Protein AF-A0A1F5B1X7-F1 (afdb_monomer_lite)

Structure (mmCIF, N/CA/C/O backbone):
data_AF-A0A1F5B1X7-F1
#
_entry.id   AF-A0A1F5B1X7-F1
#
loop_
_atom_site.group_PDB
_atom_site.id
_atom_site.type_symbol
_atom_site.label_atom_id
_atom_site.label_alt_id
_atom_site.label_comp_id
_atom_site.label_asym_id
_atom_site.label_entity_id
_atom_site.label_seq_id
_atom_site.pdbx_PDB_ins_code
_atom_site.Cartn_x
_atom_site.Cartn_y
_atom_site.Cartn_z
_atom_site.occupancy
_atom_site.B_iso_or_equiv
_atom_site.auth_seq_id
_atom_site.auth_comp_id
_atom_site.auth_asym_id
_atom_site.auth_atom_id
_atom_site.pdbx_PDB_model_num
ATOM 1 N N . MET A 1 1 ? -6.759 -3.773 -26.472 1.00 41.00 1 MET A N 1
ATOM 2 C CA . MET A 1 1 ? -5.294 -3.565 -26.435 1.00 41.00 1 MET A CA 1
ATOM 3 C C . MET A 1 1 ? -4.807 -4.080 -25.092 1.00 41.00 1 MET A C 1
ATOM 5 O O . MET A 1 1 ? -5.329 -3.580 -24.100 1.00 41.00 1 MET A O 1
ATOM 9 N N . PRO A 1 2 ? -3.930 -5.100 -25.022 1.00 44.09 2 PRO A N 1
ATOM 10 C CA . PRO A 1 2 ? -3.440 -5.571 -23.733 1.00 44.09 2 PRO A CA 1
ATOM 11 C C . PRO A 1 2 ? -2.692 -4.416 -23.068 1.00 44.09 2 PRO A C 1
ATOM 13 O O . PRO A 1 2 ? -1.930 -3.701 -23.723 1.00 44.09 2 PRO A O 1
ATOM 16 N N . GLY A 1 3 ? -3.070 -4.171 -21.816 1.00 48.44 3 GLY A N 1
ATOM 17 C CA . GLY A 1 3 ? -2.844 -2.935 -21.087 1.00 48.44 3 GLY A CA 1
ATOM 18 C C . GLY A 1 3 ? -1.378 -2.539 -21.026 1.00 48.44 3 GLY A C 1
ATOM 19 O O . GLY A 1 3 ? -0.470 -3.357 -21.132 1.00 48.44 3 GLY A O 1
ATOM 20 N N . VAL A 1 4 ? -1.160 -1.238 -20.883 1.00 53.16 4 VAL A N 1
ATOM 21 C CA . VAL A 1 4 ? 0.158 -0.626 -20.730 1.00 53.16 4 VAL A CA 1
ATOM 22 C C . VAL A 1 4 ? 0.964 -1.391 -19.672 1.00 53.16 4 VAL A C 1
ATOM 24 O O . VAL A 1 4 ? 0.665 -1.272 -18.488 1.00 53.16 4 VAL A O 1
ATOM 27 N N . LYS A 1 5 ? 1.980 -2.145 -20.118 1.00 63.84 5 LYS A N 1
ATOM 28 C CA . LYS A 1 5 ? 2.990 -2.807 -19.279 1.00 63.84 5 LYS A CA 1
ATOM 29 C C . LYS A 1 5 ? 3.586 -1.766 -18.330 1.00 63.84 5 LYS A C 1
ATOM 31 O O . LYS A 1 5 ? 4.217 -0.807 -18.782 1.00 63.84 5 LYS A O 1
ATOM 36 N N . GLY A 1 6 ? 3.297 -1.872 -17.041 1.00 83.88 6 GLY A N 1
ATOM 37 C CA . GLY A 1 6 ? 3.596 -0.817 -16.085 1.00 83.88 6 GLY A CA 1
ATOM 38 C C . GLY A 1 6 ? 3.482 -1.279 -14.641 1.00 83.88 6 GLY A C 1
ATOM 39 O O . GLY A 1 6 ? 3.094 -2.401 -14.351 1.00 83.88 6 GLY A O 1
ATOM 40 N N . TRP A 1 7 ? 3.849 -0.377 -13.741 1.00 92.56 7 TRP A N 1
ATOM 41 C CA . TRP A 1 7 ? 3.687 -0.524 -12.305 1.00 92.56 7 TRP A CA 1
ATOM 42 C C . TRP A 1 7 ? 2.224 -0.318 -11.934 1.00 92.56 7 TRP A C 1
ATOM 44 O O . TRP A 1 7 ? 1.692 0.777 -12.133 1.00 92.56 7 TRP A O 1
ATOM 54 N N . GLU A 1 8 ? 1.589 -1.330 -11.371 1.00 94.69 8 GLU A N 1
ATOM 55 C CA . GLU A 1 8 ? 0.233 -1.235 -10.851 1.00 94.69 8 GLU A CA 1
ATOM 56 C C . GLU A 1 8 ? 0.271 -0.847 -9.374 1.00 94.69 8 GLU A C 1
ATOM 58 O O . GLU A 1 8 ? 1.104 -1.325 -8.606 1.00 94.69 8 GLU A O 1
ATOM 63 N N . VAL A 1 9 ? -0.622 0.056 -8.975 1.00 94.69 9 VAL A N 1
ATOM 64 C CA . VAL A 1 9 ? -0.901 0.357 -7.573 1.00 94.69 9 VAL A CA 1
ATOM 65 C C . VAL A 1 9 ? -2.338 -0.018 -7.286 1.00 94.69 9 VAL A C 1
ATOM 67 O O . VAL A 1 9 ? -3.217 0.542 -7.935 1.00 94.69 9 VAL A O 1
ATOM 70 N N . CYS A 1 10 ? -2.577 -0.864 -6.289 1.00 93.25 10 CYS A N 1
ATOM 71 C CA . CYS A 1 10 ? -3.916 -1.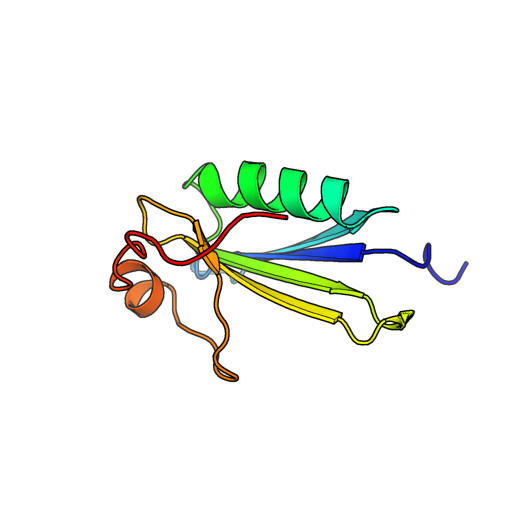138 -5.771 1.00 93.25 10 CYS A CA 1
ATOM 72 C C . CYS A 1 10 ? -4.023 -0.675 -4.318 1.00 93.25 10 CYS A C 1
ATOM 74 O O . CYS A 1 10 ? -3.106 -0.886 -3.531 1.00 93.25 10 CYS A O 1
ATOM 76 N N . LEU A 1 11 ? -5.129 -0.024 -3.968 1.00 92.62 11 LEU A N 1
ATOM 77 C CA . LEU A 1 11 ? -5.447 0.453 -2.623 1.00 92.62 11 LEU A CA 1
ATOM 78 C C . LEU A 1 11 ? -6.664 -0.300 -2.097 1.00 92.62 11 LEU A C 1
ATOM 80 O O . LEU A 1 11 ? -7.649 -0.438 -2.821 1.00 92.62 11 LEU A O 1
ATOM 84 N N . TYR A 1 12 ? -6.602 -0.745 -0.845 1.00 90.31 12 TYR A N 1
ATOM 85 C CA . TYR A 1 12 ? -7.599 -1.615 -0.227 1.00 90.31 12 TYR A CA 1
ATOM 86 C C . TYR A 1 12 ? -8.261 -0.933 0.967 1.00 90.31 12 TYR A C 1
ATOM 88 O O . TYR A 1 12 ? -7.596 -0.302 1.803 1.00 90.31 12 TYR A O 1
ATOM 96 N N . SER A 1 13 ? -9.585 -1.050 1.033 1.00 87.19 13 SER A N 1
ATOM 97 C CA . SER A 1 13 ? -10.395 -0.605 2.158 1.00 87.19 13 SER A CA 1
ATOM 98 C C . SER A 1 13 ? -11.229 -1.743 2.734 1.00 87.19 13 SER A C 1
ATOM 100 O O . SER A 1 13 ? -11.839 -2.507 1.994 1.00 87.19 13 SER A O 1
ATOM 102 N N . ASP A 1 14 ? -11.294 -1.790 4.064 1.00 74.75 14 ASP A N 1
ATOM 103 C CA . ASP A 1 14 ? -12.132 -2.722 4.835 1.00 74.75 14 ASP A CA 1
ATOM 104 C C . ASP A 1 14 ? -13.428 -2.040 5.329 1.00 74.75 14 ASP A C 1
ATOM 106 O O . ASP A 1 14 ? -13.946 -2.367 6.396 1.00 74.75 14 ASP A O 1
ATOM 110 N N . PHE A 1 15 ? -13.946 -1.028 4.616 1.00 67.94 15 PHE A N 1
ATOM 111 C CA . PHE A 1 15 ? -15.304 -0.539 4.912 1.00 67.94 15 PHE A CA 1
ATOM 112 C C . PHE A 1 15 ? -16.331 -1.639 4.605 1.00 67.94 15 PHE A C 1
ATOM 114 O O . PHE A 1 15 ? -16.003 -2.626 3.951 1.00 67.94 15 PHE A O 1
ATOM 121 N N . THR A 1 16 ? -17.579 -1.448 5.038 1.00 59.00 16 THR A N 1
ATOM 122 C CA . THR A 1 16 ? -18.690 -2.412 4.896 1.00 59.00 16 THR A CA 1
ATOM 123 C C . THR A 1 16 ? -18.877 -2.992 3.487 1.00 59.00 16 THR A C 1
ATOM 125 O O . THR A 1 16 ? -19.461 -4.063 3.370 1.00 59.00 16 THR A O 1
ATOM 128 N N . ASP A 1 17 ? -18.324 -2.348 2.452 1.00 63.34 17 ASP A N 1
ATOM 129 C CA . ASP A 1 17 ? -18.452 -2.746 1.047 1.00 63.34 17 ASP A CA 1
ATOM 130 C C . ASP A 1 17 ? -17.137 -3.166 0.353 1.00 63.34 17 ASP A C 1
ATOM 132 O O . ASP A 1 17 ? -17.131 -3.204 -0.871 1.00 63.34 17 ASP A O 1
ATOM 136 N N . TYR A 1 18 ? -16.024 -3.417 1.066 1.00 66.31 18 TYR A N 1
ATOM 137 C CA . TYR A 1 18 ? -14.699 -3.775 0.499 1.00 66.31 18 TYR A CA 1
ATOM 138 C C . TYR A 1 18 ? -14.348 -3.062 -0.824 1.00 66.31 18 TYR A C 1
ATOM 140 O O . TYR A 1 18 ? -14.615 -3.565 -1.917 1.00 66.31 18 TYR A O 1
ATOM 148 N N . ARG A 1 19 ? -13.695 -1.893 -0.769 1.00 73.94 19 ARG A N 1
ATOM 149 C CA . ARG A 1 19 ? -13.311 -1.180 -2.002 1.00 73.94 19 ARG A CA 1
ATOM 150 C C . ARG A 1 19 ? -11.852 -1.423 -2.348 1.00 73.94 19 ARG A C 1
ATOM 152 O O . ARG A 1 19 ? -10.963 -1.179 -1.534 1.00 73.94 19 ARG A O 1
ATOM 159 N N . VAL A 1 20 ? -11.620 -1.811 -3.599 1.00 85.38 20 VAL A N 1
ATOM 160 C CA . VAL A 1 20 ? -10.289 -1.855 -4.206 1.00 85.38 20 VAL A CA 1
ATOM 161 C C . VAL A 1 20 ? -10.210 -0.803 -5.303 1.00 85.38 20 VAL A C 1
ATOM 163 O O . VAL A 1 20 ? -11.080 -0.733 -6.170 1.00 85.38 20 VAL A O 1
ATOM 166 N N . TRP A 1 21 ? -9.164 0.020 -5.276 1.00 89.12 21 TRP A N 1
ATOM 167 C CA . TRP A 1 21 ? -8.876 0.970 -6.346 1.00 89.12 21 TRP A CA 1
ATOM 168 C C . TRP A 1 21 ? -7.497 0.713 -6.938 1.00 89.12 21 TRP A C 1
ATOM 170 O O . TRP A 1 21 ? -6.491 0.920 -6.262 1.00 89.12 21 TRP A O 1
ATOM 180 N N . CYS A 1 22 ? -7.457 0.296 -8.206 1.00 91.56 22 CYS A N 1
ATOM 181 C CA . CYS A 1 22 ? -6.219 0.022 -8.929 1.00 91.56 22 CYS A CA 1
ATOM 182 C C . CYS A 1 22 ? -5.926 1.076 -10.006 1.00 91.56 22 CYS A C 1
ATOM 184 O O . CYS A 1 22 ? -6.830 1.595 -10.669 1.00 91.56 22 CYS A O 1
ATOM 186 N N . LYS A 1 23 ? -4.644 1.404 -10.189 1.00 92.75 23 LYS A N 1
ATOM 187 C CA . LYS A 1 23 ? -4.164 2.347 -11.202 1.00 92.75 23 LYS A CA 1
ATOM 188 C C . LYS A 1 23 ? -2.771 1.978 -11.701 1.00 92.75 23 LYS A C 1
ATOM 190 O O . LYS A 1 23 ? -1.866 1.720 -10.917 1.00 92.75 23 LYS A O 1
ATOM 195 N N . ASN A 1 24 ? -2.589 2.069 -13.016 1.00 93.62 24 ASN A N 1
ATOM 196 C CA . ASN A 1 24 ? -1.329 1.768 -13.690 1.00 93.62 24 ASN A CA 1
ATOM 197 C C . ASN A 1 24 ? -0.438 3.004 -13.885 1.00 93.62 24 ASN A C 1
ATOM 199 O O . ASN A 1 24 ? -0.907 4.114 -14.160 1.00 93.62 24 ASN A O 1
ATOM 203 N N . PHE A 1 25 ? 0.874 2.795 -13.796 1.00 91.88 25 PHE A N 1
ATOM 204 C CA . PHE A 1 25 ? 1.916 3.806 -13.928 1.00 91.88 25 PHE A CA 1
ATOM 205 C C . PHE A 1 25 ? 3.060 3.302 -14.800 1.00 91.88 25 PHE A C 1
ATOM 207 O O . PHE A 1 25 ? 3.488 2.163 -14.716 1.00 91.88 25 PHE A O 1
ATOM 214 N N . ARG A 1 26 ? 3.661 4.198 -15.585 1.00 89.44 26 ARG A N 1
ATOM 215 C CA . ARG A 1 26 ? 4.847 3.856 -16.390 1.00 89.44 26 ARG A CA 1
ATOM 216 C C . ARG A 1 26 ? 6.151 3.763 -15.585 1.00 89.44 26 ARG A C 1
ATOM 218 O O . ARG A 1 26 ? 7.170 3.389 -16.144 1.00 89.44 26 ARG A O 1
ATOM 225 N N . SER A 1 27 ? 6.167 4.162 -14.310 1.00 90.38 27 SER A N 1
ATOM 226 C CA . SER A 1 27 ? 7.384 4.116 -13.490 1.00 90.38 27 SER A CA 1
ATOM 227 C C . SER A 1 27 ? 7.110 3.902 -12.008 1.00 90.38 27 SER A C 1
ATOM 229 O O . SER A 1 27 ? 6.164 4.467 -11.450 1.00 90.38 27 SER A O 1
ATOM 231 N N . GLU A 1 28 ? 8.012 3.166 -11.359 1.00 91.12 28 GLU A N 1
ATOM 232 C CA . GLU A 1 28 ? 7.951 2.833 -9.935 1.00 91.12 28 GLU A CA 1
ATOM 233 C C . GLU A 1 28 ? 7.878 4.088 -9.070 1.00 91.12 28 GLU A C 1
ATOM 235 O O . GLU A 1 28 ? 7.041 4.224 -8.183 1.00 91.12 28 GLU A O 1
ATOM 240 N N . ARG A 1 29 ? 8.714 5.084 -9.382 1.00 91.75 29 ARG A N 1
ATOM 241 C CA . ARG A 1 29 ? 8.752 6.353 -8.650 1.00 91.75 29 ARG A CA 1
ATOM 242 C C . ARG A 1 29 ? 7.414 7.100 -8.703 1.00 91.75 29 ARG A C 1
ATOM 244 O O . ARG A 1 29 ? 7.101 7.860 -7.782 1.00 91.75 29 ARG A O 1
ATOM 251 N N . ARG A 1 30 ? 6.642 6.977 -9.790 1.00 93.44 30 ARG A N 1
ATOM 252 C CA . ARG A 1 30 ? 5.297 7.574 -9.881 1.00 93.44 30 ARG A CA 1
ATOM 253 C C . ARG A 1 30 ? 4.282 6.740 -9.102 1.00 93.44 30 ARG A C 1
ATOM 255 O O . ARG A 1 30 ? 3.524 7.337 -8.343 1.00 93.44 30 ARG A O 1
ATOM 262 N N . ALA A 1 31 ? 4.343 5.414 -9.217 1.00 93.75 31 ALA A N 1
ATOM 263 C CA . ALA A 1 31 ? 3.529 4.484 -8.435 1.00 93.75 31 ALA A CA 1
ATOM 264 C C . ALA A 1 31 ? 3.697 4.718 -6.921 1.00 93.75 31 ALA A C 1
ATOM 266 O O . ALA A 1 31 ? 2.725 4.997 -6.224 1.00 93.75 31 ALA A O 1
ATOM 267 N N . ARG A 1 32 ? 4.939 4.763 -6.423 1.00 93.00 32 ARG A N 1
ATOM 268 C CA . ARG A 1 32 ? 5.259 5.036 -5.009 1.00 93.00 32 ARG A CA 1
ATOM 269 C C . ARG A 1 32 ? 4.749 6.389 -4.527 1.00 93.00 32 ARG A C 1
ATOM 271 O O . ARG A 1 32 ? 4.215 6.485 -3.427 1.00 93.00 32 ARG A O 1
ATOM 278 N N . ARG A 1 33 ? 4.912 7.449 -5.328 1.00 93.69 33 ARG A N 1
ATOM 279 C CA . ARG A 1 33 ? 4.403 8.786 -4.972 1.00 93.69 33 ARG A CA 1
ATOM 280 C C . ARG A 1 33 ? 2.882 8.812 -4.894 1.00 93.69 33 ARG A C 1
ATOM 282 O O . ARG A 1 33 ? 2.346 9.436 -3.985 1.00 93.69 33 ARG A O 1
ATOM 289 N N . PHE A 1 34 ? 2.210 8.146 -5.828 1.00 93.38 34 PHE A N 1
ATOM 290 C CA . PHE A 1 34 ? 0.760 8.021 -5.810 1.00 93.38 34 PHE A CA 1
ATOM 291 C C . PHE A 1 34 ? 0.285 7.234 -4.587 1.00 93.38 34 PHE A C 1
ATOM 293 O O . PHE A 1 34 ? -0.522 7.762 -3.832 1.00 93.38 34 PHE A O 1
ATOM 300 N N . LEU A 1 35 ? 0.855 6.051 -4.327 1.00 93.69 35 LEU A N 1
ATOM 301 C CA . LEU A 1 35 ? 0.519 5.249 -3.149 1.00 93.69 35 LEU A CA 1
ATOM 302 C C . LEU A 1 35 ? 0.686 6.059 -1.865 1.00 93.69 35 LEU A C 1
ATOM 304 O O . LEU A 1 35 ? -0.242 6.129 -1.071 1.00 93.69 35 LEU A O 1
ATOM 308 N N . ARG A 1 36 ? 1.836 6.721 -1.677 1.00 91.38 36 ARG A N 1
ATOM 309 C CA . ARG A 1 36 ? 2.086 7.526 -0.470 1.00 91.38 36 ARG A CA 1
ATOM 310 C C . ARG A 1 36 ? 1.061 8.641 -0.291 1.00 91.38 36 ARG A C 1
ATOM 312 O O . ARG A 1 36 ? 0.621 8.885 0.826 1.00 91.38 36 ARG A O 1
ATOM 319 N N . ARG A 1 37 ? 0.690 9.312 -1.383 1.00 91.19 37 ARG A N 1
ATOM 320 C CA . ARG A 1 37 ? -0.298 10.392 -1.361 1.00 91.19 37 ARG A CA 1
ATOM 321 C C . ARG A 1 37 ? -1.687 9.881 -0.988 1.00 91.19 37 ARG A C 1
ATOM 323 O O . ARG A 1 37 ? -2.338 10.506 -0.164 1.00 91.19 37 ARG A O 1
ATOM 330 N N . GLU A 1 38 ? -2.148 8.807 -1.615 1.00 91.31 38 GLU A N 1
ATOM 331 C CA . GLU A 1 38 ? -3.520 8.326 -1.428 1.00 91.31 38 GLU A CA 1
ATOM 332 C C . GLU A 1 38 ? -3.680 7.549 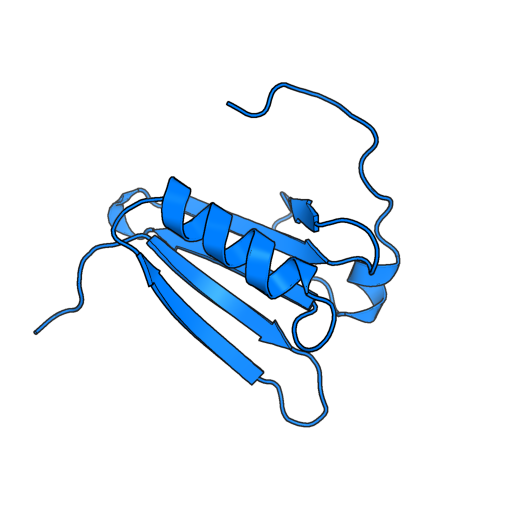-0.119 1.00 91.31 38 GLU A C 1
ATOM 334 O O . GLU A 1 38 ? -4.632 7.778 0.621 1.00 91.31 38 GLU A O 1
ATOM 339 N N . LEU A 1 39 ? -2.715 6.692 0.218 1.00 88.69 39 LEU A N 1
ATOM 340 C CA . LEU A 1 39 ? -2.741 5.909 1.450 1.00 88.69 39 LEU A CA 1
ATOM 341 C C . LEU A 1 39 ? -2.532 6.797 2.692 1.00 88.69 39 LEU A C 1
ATOM 343 O O . LEU A 1 39 ? -3.194 6.609 3.706 1.00 88.69 39 LEU A O 1
ATOM 347 N N . GLY A 1 40 ? -1.669 7.816 2.597 1.00 79.81 40 GLY A N 1
ATOM 348 C CA . GLY A 1 40 ? -1.397 8.761 3.689 1.00 79.81 40 GLY A CA 1
ATOM 349 C C . GLY A 1 40 ? -2.478 9.825 3.912 1.00 79.81 40 GLY A C 1
ATOM 350 O O . GLY A 1 40 ? -2.406 10.562 4.889 1.00 79.81 40 GLY A O 1
ATOM 351 N N . ARG A 1 41 ? -3.491 9.924 3.037 1.00 80.88 41 ARG A N 1
ATOM 352 C CA . ARG A 1 41 ? -4.646 10.825 3.223 1.00 80.88 41 ARG A CA 1
ATOM 353 C C . ARG A 1 41 ? -5.684 10.292 4.222 1.00 80.88 41 ARG A C 1
ATOM 355 O O . ARG A 1 41 ? -6.684 10.956 4.437 1.00 80.88 41 ARG A O 1
ATOM 362 N N . ALA A 1 42 ? -5.438 9.134 4.844 1.00 61.22 42 ALA A N 1
ATOM 363 C CA . ALA A 1 42 ? -6.114 8.596 6.034 1.00 61.22 42 ALA A CA 1
ATOM 364 C C . ALA A 1 42 ? -7.641 8.345 5.978 1.00 61.22 42 ALA A C 1
ATOM 366 O O . ALA A 1 42 ? -8.183 7.769 6.919 1.00 61.22 42 ALA A O 1
ATOM 367 N N . GLU A 1 43 ? -8.349 8.696 4.904 1.00 68.56 43 GLU A N 1
ATOM 368 C CA . GLU A 1 43 ? -9.821 8.690 4.924 1.00 68.56 43 GLU A CA 1
ATOM 369 C C . GLU A 1 43 ? -10.466 7.391 4.424 1.00 68.56 43 GLU A C 1
ATOM 371 O O . GLU A 1 43 ? -11.546 7.029 4.883 1.00 68.56 43 GLU A O 1
ATOM 376 N N . SER A 1 44 ? -9.838 6.659 3.497 1.00 77.81 44 SER A N 1
ATOM 377 C CA . SER A 1 44 ? -10.525 5.557 2.794 1.00 77.81 44 SER A CA 1
ATOM 378 C C . SER A 1 44 ? -9.779 4.226 2.739 1.00 77.81 44 SER A C 1
ATOM 380 O O . SER A 1 44 ? -10.431 3.191 2.728 1.00 77.81 44 SER A O 1
ATOM 382 N N . PHE A 1 45 ? -8.447 4.205 2.747 1.00 87.62 45 PHE A N 1
ATOM 383 C CA . PHE A 1 45 ? -7.664 2.986 2.506 1.00 87.62 45 PHE A CA 1
ATOM 384 C C . PHE A 1 45 ? -6.696 2.717 3.657 1.00 87.62 45 PHE A C 1
ATOM 386 O O . PHE A 1 45 ? -6.182 3.653 4.264 1.00 87.62 45 PHE 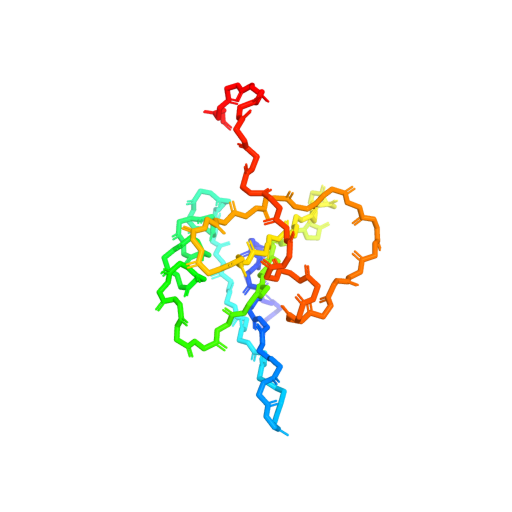A O 1
ATOM 393 N N . TYR A 1 46 ? -6.455 1.442 3.962 1.00 89.50 46 TYR A N 1
ATOM 394 C CA . TYR A 1 46 ? -5.545 1.027 5.040 1.00 89.50 46 TYR A CA 1
ATOM 395 C C . TYR A 1 46 ? -4.347 0.214 4.529 1.00 89.50 46 TYR A C 1
ATOM 397 O O . TYR A 1 46 ? -3.337 0.103 5.220 1.00 89.50 46 TYR A O 1
ATOM 405 N N . CYS A 1 47 ? -4.444 -0.331 3.316 1.00 92.31 47 CYS A N 1
ATOM 406 C CA . CYS A 1 47 ? -3.401 -1.113 2.668 1.00 92.31 47 CYS A CA 1
ATOM 407 C C . CYS A 1 47 ? -3.232 -0.654 1.216 1.00 92.31 47 CYS A C 1
ATOM 409 O O . CYS A 1 47 ? -4.191 -0.229 0.568 1.00 92.31 47 CYS A O 1
ATOM 411 N N . GLY A 1 48 ? -2.010 -0.740 0.700 1.00 93.88 48 GLY A N 1
ATOM 412 C CA . GLY A 1 48 ? -1.713 -0.538 -0.707 1.00 93.88 48 GLY A CA 1
ATOM 413 C C . GLY A 1 48 ? -0.612 -1.467 -1.199 1.00 93.88 48 GLY A C 1
ATOM 414 O O . GLY A 1 48 ? 0.358 -1.723 -0.488 1.00 93.88 48 GLY A O 1
ATOM 415 N N . THR A 1 49 ? -0.733 -1.937 -2.435 1.00 94.38 49 THR A N 1
ATOM 416 C CA . THR A 1 49 ? 0.279 -2.756 -3.107 1.00 94.38 49 THR A CA 1
ATOM 417 C C . THR A 1 49 ? 0.866 -2.019 -4.300 1.00 94.38 49 THR A C 1
ATOM 419 O O . THR A 1 49 ? 0.192 -1.203 -4.926 1.00 94.38 49 THR A O 1
ATOM 422 N N . ILE A 1 50 ? 2.129 -2.305 -4.610 1.00 94.62 50 ILE A N 1
ATOM 423 C CA . ILE A 1 50 ? 2.785 -1.926 -5.862 1.00 94.62 50 ILE A CA 1
ATOM 424 C C . ILE A 1 50 ? 3.303 -3.205 -6.505 1.00 94.62 50 ILE A C 1
ATOM 426 O O . ILE A 1 50 ? 4.109 -3.903 -5.891 1.00 94.62 50 ILE A O 1
ATOM 430 N N . SER A 1 51 ? 2.865 -3.497 -7.722 1.00 93.94 51 SER A N 1
ATOM 431 C CA . SER A 1 51 ? 3.247 -4.701 -8.456 1.00 93.94 51 SER A CA 1
ATOM 432 C C . SER A 1 51 ? 3.759 -4.370 -9.853 1.00 93.94 51 SER A C 1
ATOM 434 O O . SER A 1 51 ? 3.395 -3.362 -10.463 1.00 93.94 51 SER A O 1
ATOM 436 N N . ASN A 1 52 ? 4.644 -5.222 -10.357 1.00 92.62 52 ASN A N 1
ATOM 437 C CA . ASN A 1 52 ? 5.050 -5.247 -11.752 1.00 92.62 52 ASN A CA 1
ATOM 438 C C . ASN A 1 52 ? 5.341 -6.700 -12.141 1.00 92.62 52 ASN A C 1
ATOM 440 O O . ASN A 1 52 ? 6.269 -7.314 -11.613 1.00 92.62 52 ASN A O 1
ATOM 444 N N . GLU A 1 53 ? 4.539 -7.236 -13.057 1.00 87.44 53 GLU A N 1
ATOM 445 C CA . GLU A 1 53 ? 4.643 -8.625 -13.512 1.00 87.44 53 GLU A CA 1
ATOM 446 C C . GLU A 1 53 ? 5.968 -8.907 -14.233 1.00 87.44 53 GLU A C 1
ATOM 448 O O . GLU A 1 53 ? 6.579 -9.949 -14.014 1.00 87.44 53 GLU A O 1
ATOM 453 N N . GLU A 1 54 ? 6.460 -7.964 -15.043 1.00 87.25 54 GLU A N 1
ATOM 454 C CA . GLU A 1 54 ? 7.662 -8.147 -15.867 1.00 87.25 54 GLU A CA 1
ATOM 455 C C . GLU A 1 54 ? 8.921 -8.315 -15.013 1.00 87.25 54 GLU A C 1
ATOM 457 O O . GLU A 1 54 ? 9.771 -9.153 -15.304 1.00 87.25 54 GLU A O 1
ATOM 462 N N . SER A 1 55 ? 9.025 -7.547 -13.928 1.00 87.00 55 SER A N 1
ATOM 463 C CA . SER A 1 55 ? 10.135 -7.652 -12.980 1.00 87.00 55 SER A CA 1
ATOM 464 C C . SER A 1 55 ? 9.853 -8.596 -11.811 1.00 87.00 55 SER A C 1
ATOM 466 O O . SER A 1 55 ? 10.687 -8.694 -10.912 1.00 87.00 55 SER A O 1
ATOM 468 N N . SER A 1 56 ? 8.693 -9.269 -11.792 1.00 86.69 56 SER A N 1
ATOM 469 C CA . SER A 1 56 ? 8.233 -10.087 -10.656 1.00 86.69 56 SER A CA 1
ATOM 470 C C . SER A 1 56 ? 8.306 -9.337 -9.316 1.00 86.69 56 SER A C 1
ATOM 472 O O . SER A 1 56 ? 8.599 -9.913 -8.268 1.00 86.69 56 SER A O 1
ATOM 474 N N . SER A 1 57 ? 8.081 -8.021 -9.350 1.00 88.62 57 SER A N 1
ATOM 475 C CA . SER A 1 57 ? 8.172 -7.153 -8.179 1.00 88.62 57 SER A CA 1
ATOM 476 C C . SER A 1 57 ? 6.809 -7.027 -7.515 1.00 88.62 57 SER A C 1
ATOM 478 O O . SER A 1 57 ? 5.815 -6.730 -8.179 1.00 88.62 57 SER A O 1
ATOM 480 N N . PHE A 1 58 ? 6.767 -7.216 -6.197 1.00 91.31 58 PHE A N 1
ATOM 481 C CA . PHE A 1 58 ? 5.564 -7.042 -5.394 1.00 91.31 58 PHE A CA 1
ATOM 482 C C . PHE A 1 58 ? 5.919 -6.422 -4.044 1.00 91.31 58 PHE A C 1
ATOM 484 O O . PHE A 1 58 ? 6.748 -6.945 -3.300 1.00 91.31 58 PHE A O 1
ATOM 491 N N . LEU A 1 59 ? 5.297 -5.292 -3.728 1.00 92.69 59 LEU A N 1
ATOM 492 C CA . LEU A 1 59 ? 5.521 -4.536 -2.502 1.00 92.69 59 LEU A CA 1
ATOM 493 C C . LEU A 1 59 ? 4.182 -4.250 -1.837 1.00 92.69 59 LEU A C 1
ATOM 495 O O . LEU A 1 59 ? 3.242 -3.832 -2.507 1.00 92.69 59 LEU A O 1
ATOM 499 N N . THR A 1 60 ? 4.115 -4.415 -0.520 1.00 94.38 60 THR A N 1
ATOM 500 C CA . THR A 1 60 ? 2.913 -4.139 0.276 1.00 94.38 60 THR A CA 1
ATOM 501 C C . THR A 1 60 ? 3.203 -3.044 1.293 1.00 94.38 60 THR A C 1
ATOM 503 O O . THR A 1 60 ? 4.296 -2.980 1.855 1.00 94.38 60 THR A O 1
ATOM 506 N N . PHE A 1 61 ? 2.230 -2.171 1.526 1.00 93.81 61 PHE A N 1
ATOM 507 C CA . PHE A 1 61 ? 2.320 -1.051 2.451 1.00 93.81 61 PHE A CA 1
ATOM 508 C C . PHE A 1 61 ? 1.037 -0.944 3.273 1.00 93.81 61 PHE A C 1
ATOM 510 O O . PHE A 1 61 ? -0.054 -1.034 2.717 1.00 93.81 61 PHE A O 1
ATOM 517 N N . TYR A 1 62 ? 1.165 -0.684 4.572 1.00 92.94 62 TYR A N 1
ATOM 518 C CA . TYR A 1 62 ? 0.038 -0.443 5.475 1.00 92.94 62 TYR A CA 1
ATOM 519 C C . TYR A 1 62 ? 0.073 0.968 6.043 1.00 92.94 62 TYR A C 1
ATOM 521 O O . TYR A 1 62 ? 1.143 1.523 6.278 1.00 92.94 62 TYR A O 1
ATOM 529 N N . TRP A 1 63 ? -1.103 1.532 6.288 1.00 91.19 63 TRP A N 1
ATOM 530 C CA . TRP A 1 63 ? -1.282 2.759 7.051 1.00 91.19 63 TRP A CA 1
ATOM 531 C C . TRP A 1 63 ? -1.745 2.422 8.464 1.00 91.19 63 TRP A C 1
ATOM 533 O O . TRP A 1 63 ? -2.823 1.853 8.636 1.00 91.19 63 TRP A O 1
ATOM 543 N N . ASN A 1 64 ? -0.959 2.806 9.470 1.00 89.94 64 ASN A N 1
ATOM 544 C CA . ASN A 1 64 ? -1.298 2.572 10.880 1.00 89.94 64 ASN A CA 1
ATOM 545 C C . ASN A 1 64 ? -2.041 3.755 11.537 1.00 89.94 64 ASN A C 1
ATOM 547 O O . ASN A 1 64 ? -2.193 3.792 12.753 1.00 89.94 64 ASN A O 1
ATOM 551 N N . GLY A 1 65 ? -2.478 4.753 10.761 1.00 86.69 65 GLY A N 1
ATOM 552 C CA . GLY A 1 65 ? -3.060 5.992 11.295 1.00 86.69 65 GLY A CA 1
ATOM 553 C C . GLY A 1 65 ? -2.056 7.133 11.486 1.00 86.69 65 GLY A C 1
ATOM 554 O O . GLY A 1 65 ? -2.477 8.274 11.663 1.00 86.69 65 GLY A O 1
ATOM 555 N N . ARG A 1 66 ? -0.750 6.850 11.407 1.00 87.94 66 ARG A N 1
ATOM 556 C CA . ARG A 1 66 ? 0.330 7.830 11.596 1.00 87.94 66 ARG A CA 1
ATOM 557 C C . ARG A 1 66 ? 1.374 7.798 10.483 1.00 87.94 66 ARG A C 1
ATOM 559 O O . ARG A 1 66 ? 1.766 8.849 9.985 1.00 87.94 66 ARG A O 1
ATOM 566 N N . ASP A 1 67 ? 1.808 6.604 10.104 1.00 89.50 67 ASP A N 1
ATOM 567 C CA . ASP A 1 67 ? 2.893 6.342 9.171 1.00 89.50 67 ASP A CA 1
ATOM 568 C C . ASP A 1 67 ? 2.499 5.265 8.151 1.00 89.50 67 ASP A C 1
ATOM 570 O O . ASP A 1 67 ? 1.645 4.404 8.390 1.00 89.50 67 ASP A O 1
ATOM 574 N N . ILE A 1 68 ? 3.161 5.309 6.991 1.00 91.69 68 ILE A N 1
ATOM 575 C CA . ILE A 1 68 ? 3.087 4.242 5.990 1.00 91.69 68 ILE A CA 1
ATOM 576 C C . ILE A 1 68 ? 4.228 3.263 6.244 1.00 91.69 68 ILE A C 1
ATOM 578 O O . ILE A 1 68 ? 5.401 3.620 6.130 1.00 91.69 68 ILE A O 1
ATOM 582 N N . ILE A 1 69 ? 3.874 2.017 6.525 1.00 91.44 69 ILE A N 1
ATOM 583 C CA . ILE A 1 69 ? 4.796 0.949 6.896 1.00 91.44 69 ILE A CA 1
ATOM 584 C C . ILE A 1 69 ? 4.933 -0.011 5.720 1.00 91.44 69 ILE A C 1
ATOM 586 O O . ILE A 1 69 ? 3.944 -0.549 5.226 1.00 91.44 69 ILE A O 1
ATOM 590 N N . ALA A 1 70 ? 6.165 -0.224 5.262 1.00 92.44 70 ALA A N 1
ATOM 591 C CA . ALA A 1 70 ? 6.455 -1.248 4.267 1.00 92.44 70 ALA A CA 1
ATOM 592 C C . ALA A 1 70 ? 6.357 -2.634 4.909 1.00 92.44 70 ALA A C 1
ATOM 594 O O . ALA A 1 70 ? 6.924 -2.881 5.972 1.00 92.44 70 ALA A O 1
ATOM 595 N N . TRP A 1 71 ? 5.656 -3.542 4.244 1.00 93.00 71 TRP A N 1
ATOM 596 C CA . TRP A 1 71 ? 5.397 -4.881 4.740 1.00 93.00 71 TRP A CA 1
ATOM 597 C C . TRP A 1 71 ? 6.159 -5.913 3.926 1.00 93.00 71 TRP A C 1
ATOM 599 O O . TRP A 1 71 ? 5.968 -6.040 2.718 1.00 93.00 71 TRP A O 1
ATOM 609 N N . ASN A 1 72 ? 7.035 -6.644 4.606 1.00 87.12 72 ASN A N 1
ATOM 610 C CA . ASN A 1 72 ? 7.907 -7.653 4.008 1.00 87.12 72 ASN A CA 1
ATOM 611 C C . ASN A 1 72 ? 7.490 -9.089 4.352 1.00 87.12 72 ASN A C 1
ATOM 613 O O . ASN A 1 72 ? 8.217 -10.028 4.033 1.00 87.12 72 ASN A O 1
ATOM 617 N N . LYS A 1 73 ? 6.362 -9.270 5.047 1.00 86.94 73 LYS A N 1
ATOM 618 C CA . LYS A 1 73 ? 5.859 -10.594 5.417 1.00 86.94 73 LYS A CA 1
ATOM 619 C C . LYS A 1 73 ? 4.907 -11.122 4.336 1.00 86.94 73 LYS A C 1
ATOM 621 O O . LYS A 1 73 ? 4.223 -10.323 3.700 1.00 86.94 73 LYS A O 1
ATOM 626 N N . PRO A 1 74 ? 4.822 -12.452 4.145 1.00 79.94 74 PRO A N 1
ATOM 627 C CA . PRO A 1 74 ? 4.016 -13.056 3.081 1.00 79.94 74 PRO A CA 1
ATOM 628 C C . PRO A 1 74 ? 2.506 -13.113 3.379 1.00 79.94 74 PRO A C 1
ATOM 630 O O . PRO A 1 74 ? 1.744 -13.590 2.546 1.00 79.94 74 PRO A O 1
ATOM 633 N N . TRP A 1 75 ? 2.058 -12.657 4.551 1.00 84.38 75 TRP A N 1
ATOM 634 C CA . TRP A 1 75 ? 0.646 -12.629 4.946 1.00 84.38 75 TRP A CA 1
ATOM 635 C C . TRP A 1 75 ? 0.082 -11.208 4.963 1.00 84.38 75 TRP A C 1
ATOM 637 O O . TRP A 1 75 ? 0.815 -10.235 5.137 1.00 84.38 75 TRP A O 1
ATOM 647 N N . VAL A 1 76 ? -1.238 -11.096 4.817 1.00 85.25 76 VAL A N 1
ATOM 648 C CA . VAL A 1 76 ? -1.966 -9.821 4.809 1.00 85.25 76 VAL A CA 1
ATOM 649 C C . VAL A 1 76 ? -2.529 -9.527 6.198 1.00 85.25 76 VAL A C 1
ATOM 651 O O . VAL A 1 76 ? -2.926 -10.440 6.920 1.00 85.25 76 VAL A O 1
ATOM 654 N N . LEU A 1 77 ? -2.552 -8.251 6.574 1.00 87.62 77 LEU A N 1
ATOM 655 C CA . LEU A 1 77 ? -3.158 -7.780 7.812 1.00 87.62 77 LEU A CA 1
ATOM 656 C C . LEU A 1 77 ? -4.558 -7.233 7.545 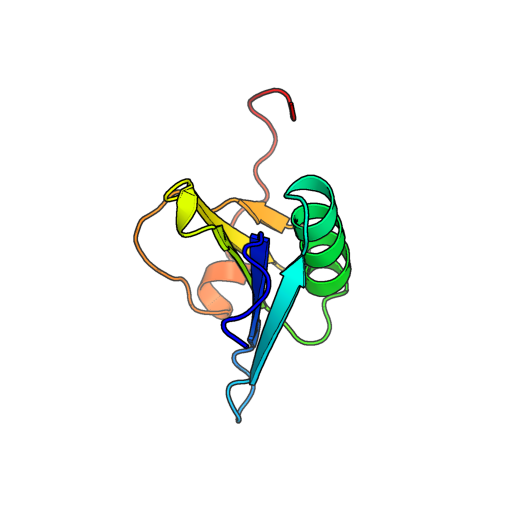1.00 87.62 77 LEU A C 1
ATOM 658 O O . LEU A 1 77 ? -4.803 -6.576 6.531 1.00 87.62 77 LEU A O 1
ATOM 662 N N . SER A 1 78 ? -5.461 -7.450 8.497 1.00 87.44 78 SER A N 1
ATOM 663 C CA . SER A 1 78 ? -6.695 -6.666 8.588 1.00 87.44 78 SER A CA 1
ATOM 664 C C . SER A 1 78 ? -6.387 -5.215 8.954 1.00 87.44 78 SER A C 1
ATOM 666 O O . SER A 1 78 ? -5.332 -4.915 9.524 1.00 87.44 78 SER A O 1
ATOM 668 N N . ARG A 1 79 ? -7.342 -4.306 8.728 1.00 86.88 79 ARG A N 1
ATOM 669 C CA . ARG A 1 79 ? -7.210 -2.915 9.188 1.00 86.88 79 ARG A CA 1
ATOM 670 C C . ARG A 1 79 ? -6.874 -2.787 10.676 1.00 86.88 79 ARG A C 1
ATOM 672 O O . ARG A 1 79 ? -6.041 -1.960 11.026 1.00 86.88 79 ARG A O 1
ATOM 679 N N . ARG A 1 80 ? -7.498 -3.586 11.551 1.00 87.69 80 ARG A N 1
ATOM 680 C CA . ARG A 1 80 ? -7.247 -3.530 13.006 1.00 87.69 80 ARG A CA 1
ATOM 681 C C . ARG A 1 80 ? -5.794 -3.874 13.335 1.00 87.69 80 ARG A C 1
ATOM 683 O O . ARG A 1 80 ? -5.139 -3.106 14.022 1.00 87.69 80 ARG A O 1
ATOM 690 N N . GLN A 1 81 ? -5.278 -4.954 12.753 1.00 89.94 81 GLN A N 1
ATOM 691 C CA . GLN A 1 81 ? -3.878 -5.357 12.925 1.00 89.94 81 GLN A CA 1
ATOM 692 C C . GLN A 1 81 ? -2.903 -4.335 12.323 1.00 89.94 81 GLN A C 1
ATOM 694 O O . GLN A 1 81 ? -1.837 -4.099 12.877 1.00 89.94 81 GLN A O 1
ATOM 699 N N . ALA A 1 82 ? -3.262 -3.705 11.199 1.00 88.94 82 ALA A N 1
ATOM 700 C CA . ALA A 1 82 ? -2.442 -2.666 10.580 1.00 88.94 82 ALA A CA 1
ATOM 701 C C . ALA A 1 82 ? -2.295 -1.416 11.469 1.00 88.94 82 ALA A C 1
ATOM 703 O O . ALA A 1 82 ? -1.232 -0.799 11.468 1.00 88.94 82 ALA A O 1
ATOM 704 N N . LEU A 1 83 ? -3.329 -1.056 12.241 1.00 88.38 83 LEU A N 1
ATOM 705 C CA . LEU A 1 83 ? -3.289 0.059 13.200 1.00 88.38 83 LEU A CA 1
ATOM 706 C C . LEU A 1 83 ? -2.367 -0.212 14.397 1.00 88.38 83 LEU A C 1
ATOM 708 O O . LEU A 1 83 ? -1.828 0.727 14.972 1.00 88.38 83 LEU A O 1
ATOM 712 N N . GLU A 1 84 ? -2.171 -1.478 14.757 1.00 89.50 84 GLU A N 1
ATOM 713 C CA . GLU A 1 84 ? -1.294 -1.895 15.859 1.00 89.50 84 GLU A CA 1
ATOM 714 C C . GLU A 1 84 ? 0.188 -1.939 15.458 1.00 89.50 84 GLU A C 1
ATOM 716 O O . GLU A 1 84 ? 1.055 -2.154 16.303 1.00 89.50 84 GLU A O 1
ATOM 721 N N . LEU A 1 85 ? 0.507 -1.733 14.176 1.00 86.94 85 LEU A N 1
ATOM 722 C CA . LEU A 1 85 ? 1.889 -1.714 13.720 1.00 86.94 85 LEU A CA 1
ATOM 723 C C . LEU A 1 85 ? 2.633 -0.502 14.286 1.00 86.94 85 LEU A C 1
ATOM 725 O O . LEU A 1 85 ? 2.267 0.649 14.037 1.00 86.94 85 LEU A O 1
ATOM 729 N N . GLU A 1 86 ? 3.742 -0.755 14.973 1.00 78.81 86 GLU A N 1
ATOM 730 C CA . GLU A 1 86 ? 4.649 0.305 15.393 1.00 78.81 86 GLU A CA 1
ATOM 731 C C . GLU A 1 86 ? 5.319 0.938 14.168 1.00 78.81 86 GLU A C 1
ATOM 733 O O . GLU A 1 86 ? 5.890 0.254 13.310 1.00 78.81 86 GLU A O 1
ATOM 738 N N . GLY A 1 87 ? 5.250 2.271 14.082 1.00 62.34 87 GLY A N 1
ATOM 739 C CA . GLY A 1 87 ? 5.987 3.027 13.077 1.00 62.34 87 GLY A CA 1
ATOM 740 C C . GLY A 1 87 ? 7.467 2.702 13.225 1.00 62.34 87 GLY A C 1
ATOM 741 O O . GLY A 1 87 ? 8.058 2.948 14.275 1.00 62.34 87 GLY A O 1
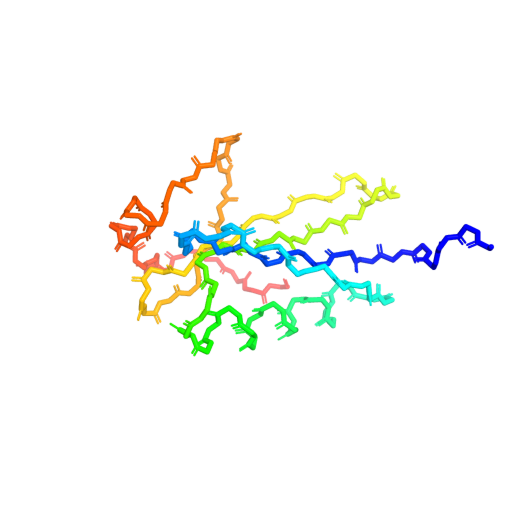ATOM 742 N N . SER A 1 88 ? 8.065 2.098 12.200 1.00 52.88 88 SER A N 1
ATOM 743 C CA . SER A 1 88 ? 9.450 1.648 12.272 1.00 52.88 88 SER A CA 1
ATOM 744 C C . SER A 1 88 ? 10.373 2.861 12.412 1.00 52.88 88 SER A C 1
ATOM 746 O O . SER A 1 88 ? 10.718 3.521 11.429 1.00 52.88 88 SER A O 1
ATOM 748 N N . VAL A 1 89 ? 10.798 3.166 13.638 1.00 45.62 89 VAL A N 1
ATOM 749 C CA . VAL A 1 89 ? 11.888 4.107 13.896 1.00 45.62 89 VAL A CA 1
ATOM 750 C C . VAL A 1 89 ? 13.182 3.458 13.389 1.00 45.62 89 VAL A C 1
ATOM 752 O O . VAL A 1 89 ? 13.854 2.741 14.112 1.00 45.62 89 VAL A O 1
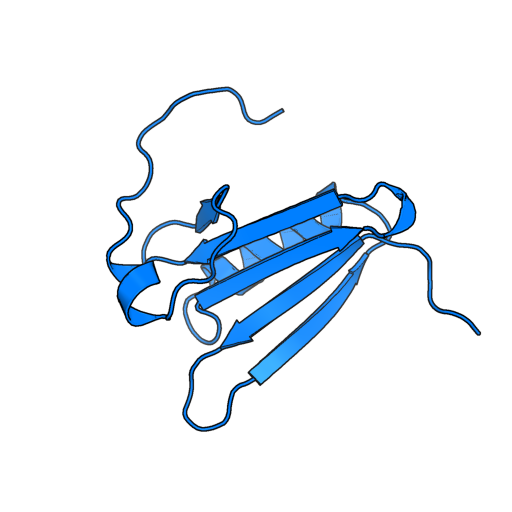ATOM 755 N N . ARG A 1 90 ? 13.502 3.744 12.116 1.00 53.06 90 ARG A N 1
ATOM 756 C CA . ARG A 1 90 ? 14.801 3.631 11.415 1.00 53.06 90 ARG A CA 1
ATOM 757 C C . ARG A 1 90 ? 15.472 2.251 11.320 1.00 53.06 90 ARG A C 1
ATOM 759 O O . ARG A 1 90 ? 15.937 1.705 12.309 1.00 53.06 90 ARG A O 1
ATOM 766 N N . SER A 1 91 ? 15.749 1.829 10.080 1.00 38.78 91 SER A N 1
ATOM 767 C CA . SER A 1 91 ? 17.042 1.244 9.662 1.00 38.78 91 SER A CA 1
ATOM 768 C C . SER A 1 91 ? 17.163 1.234 8.126 1.00 38.78 91 SER A C 1
ATOM 770 O O . SER A 1 91 ? 16.574 0.385 7.468 1.00 38.78 91 SER A O 1
ATOM 772 N N . GLY A 1 92 ? 17.946 2.162 7.559 1.00 36.22 92 GLY A N 1
ATOM 773 C CA . GLY A 1 92 ? 18.510 2.047 6.200 1.00 36.22 92 GLY A CA 1
ATOM 774 C C . GLY A 1 92 ? 18.025 3.071 5.159 1.00 36.22 92 GLY A C 1
ATOM 775 O O . GLY A 1 92 ? 16.885 3.530 5.246 1.00 36.22 92 GLY A O 1
ATOM 776 N N . PRO A 1 93 ? 18.881 3.477 4.193 1.00 41.41 93 PRO A N 1
ATOM 777 C CA . PRO A 1 93 ? 18.617 4.617 3.326 1.00 41.41 93 PRO A CA 1
ATOM 778 C C . PRO A 1 93 ? 17.507 4.281 2.338 1.00 41.41 93 PRO A C 1
ATOM 780 O O . PRO A 1 93 ? 17.481 3.211 1.735 1.00 41.41 93 PRO A O 1
ATOM 783 N N . LEU A 1 94 ? 16.611 5.242 2.153 1.00 44.22 94 LEU A N 1
ATOM 784 C CA . LEU A 1 94 ? 15.686 5.267 1.033 1.00 44.22 94 LEU A CA 1
ATOM 785 C C . LEU A 1 94 ? 16.493 5.599 -0.230 1.00 44.22 94 LEU A C 1
ATOM 787 O O . LEU A 1 94 ? 16.666 6.775 -0.546 1.00 44.22 94 LEU A O 1
ATOM 791 N N . PHE A 1 95 ? 17.019 4.574 -0.898 1.00 46.09 95 PHE A N 1
ATOM 792 C CA . PHE A 1 95 ? 17.422 4.664 -2.301 1.00 46.09 95 PHE A CA 1
ATOM 793 C C . PHE A 1 95 ? 16.197 4.445 -3.199 1.00 46.09 95 PHE A C 1
ATOM 795 O O . PHE A 1 95 ? 15.382 3.548 -2.878 1.00 46.09 95 PHE A O 1
#

pLDDT: mean 81.63, std 16.1, range [36.22, 94.69]

Foldseek 3Di:
DPDDQFKKKWFWFPPPVIDIDIDGDRDPVVNVVVCCVVCVVQDGGFKMWIDGPVVRDIWIWGDLPHDIDTDDDPDDDDSVVSVVDDDDPDDDDDD

Radius of gyration: 13.5 Å; chains: 1; bounding box: 37×24×42 Å

Sequence (95 aa):
MPGVKGWEVCLYSDFTDYRVWCKNFRSERRARRFLRRELGRAESFYCGTISNEESSSFLTFYWNGRDIIAWNKPWVLSRRQALELEGSVRSGPLF

Secondary structure (DSSP, 8-state):
------EEEEEEE-STT-EEEEEEESSHHHHHHHHHHHHTT-SS-SEEEEEETTTTEEEEEEE-SS-EEEE-SSSPPPHHHHHTPPP----S---